Protein 1SVJ (pdb70)

InterPro domains:
  IPR001757 P-type ATPase [TIGR01494] (72-337)
  IPR001757 P-type ATPase [TIGR01494] (372-604)
  IPR006391 P-type ATPase, B chain, subfamily IA [MF_00285] (8-680)
  IPR006391 P-type ATPase, B chain, subfamily IA [PTHR43743] (2-681)
  IPR006391 P-type ATPase, B chain, subfamily IA [TIGR01497] (2-677)
  IPR006391 P-type ATPase, B chain, subfamily IA [cd02078] (10-679)
  IPR008250 P-type ATPase, A domain superfamily [SSF81653] (120-207)
  IPR018303 P-type ATPase, phosphorylation site [PS00154] (307-313)
  IPR023214 HAD superfamily [G3DSA:3.40.50.1000] (273-571)
  IPR023298 P-type ATPase, transmembrane domain superfamily [SSF81665] (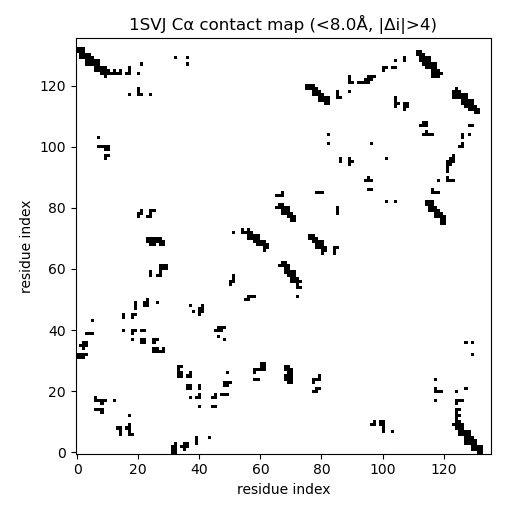29-661)
  IPR023299 P-type ATPase, cytoplasmic domain N [G3DSA:3.40.1110.10] (316-449)
  IPR023299 P-type ATPase, cytoplasmic domain N [SSF81660] (316-450)
  IPR036412 HAD-like superfamily [SSF56784] (293-559)
  IPR044492 P-type ATPase, haloacid dehalogenase domain [SFLDF00027] (286-567)
  IPR059000 P-type ATPase, A domain [PF00122] (118-208)

Sequence (136 aa):
NRQASEFIPAQGVDEKTLADAAQLASLADETPEGRSIVILAKQRFNLRERDVQSLHATFVPFTAQSRMSGINIDNRMIRKGSVDAIRRHVEANGGHFPTDVDQKVDQVARQGATPLVVVEGSRVLGVIALKDIVKG

Organism: Escherichia coli (strain K12) (NCBI:txid83333)

GO terms:
  GO:0005886 plasma membrane (C, EXP)
  GO:0008556 P-type potassium transmembrane transporter activity (F, EXP)
  GO:0005515 protein binding (F, IPI)
  GO:0005886 plasma membrane (C, IDA)
  GO:0008556 P-type potassium transmembrane transporter activity (F, IDA)
  GO:0031004 potassium ion-transporting ATPase complex (C, IDA)
  GO:0098655 monoatomic cation transmembrane transport (P, IDA)
  GO:0071805 potassium ion transmembrane transport (P, IDA)
  GO:0071805 potassium ion transmembrane transport (P, IMP)
  GO:0008556 P-type potassium transmembrane transporter activity (F, IMP)
  GO:0006813 potassium ion transport (P, IMP)
  GO:0006813 potassium ion transport (P, IDA)

Foldseek 3Di:
DWEFDAKQFWPPAHVLRLLAQQAQQLVQEPDPRSVRSVVRSPPPPNVDHDCCVVQVWAWFYADVVLQWTGTGGPVKGKIKGQCVSLQVQLVVLVHHTHVVQVVVQV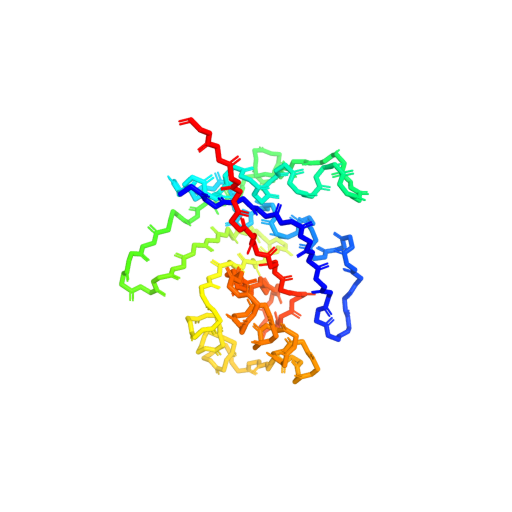VLVVVPWGWIFMPIRSYTGITGTMHDDDDD

Solvent-accessible surface area: 7608 Å² total; per-residue (Å²): 145,101,85,9,26,83,0,48,36,1,139,73,14,103,37,104,54,0,0,35,2,0,0,10,0,1,42,22,13,151,34,99,13,0,178,13,0,23,89,0,0,54,101,102,83,40,142,126,105,86,52,5,147,101,75,169,16,81,69,53,73,66,68,76,162,52,132,21,3,1,4,47,14,135,125,79,118,2,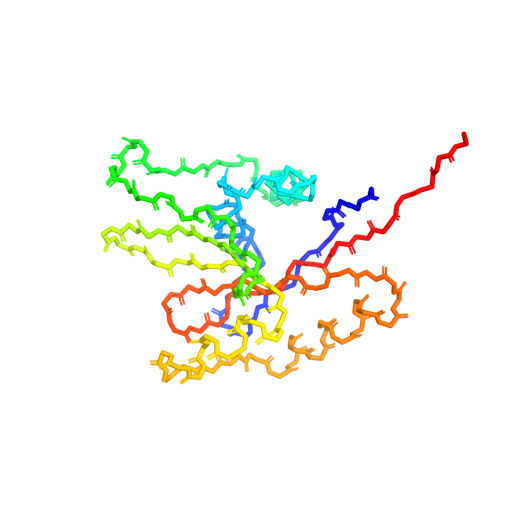92,5,0,42,18,69,8,0,88,147,20,0,97,88,71,57,7,139,53,20,86,73,2,30,94,71,7,90,98,14,54,194,126,50,7,31,16,11,7,0,0,51,43,47,118,2,0,0,4,0,5,0,68,93,84,139,151,146

Nearest PDB structures (foldseek):
  1u7q-assembly1_A  TM=9.981E-01  e=1.274E-29  Escherichia coli
  7zrd-assembly1_B  TM=8.944E-01  e=1.883E-20  Escherichia coli
  7zrl-assembly1_B  TM=8.593E-01  e=2.636E-19  Escherichia coli K-12
  6hrb-assembly1_B  TM=8.680E-01  e=1.202E-18  Escherichia coli K-12
  7nnl-assembly1_B  TM=8.616E-01  e=3.257E-17  Escherichia coli

CATH classification: 3.40.1110.10

Radius of gyration: 13.44 Å; Cα contacts (8 Å, |Δi|>4): 334; chains: 1; bounding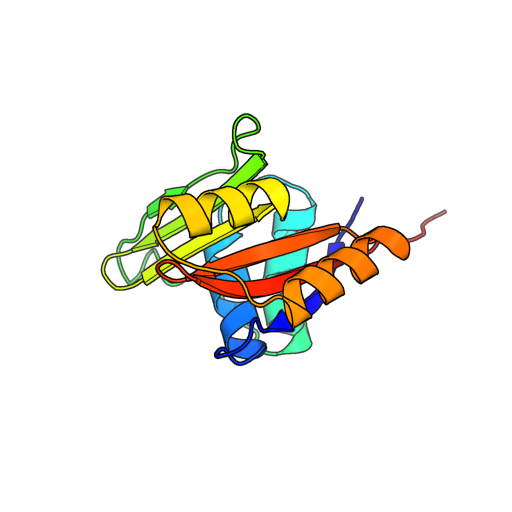 box: 40×32×30 Å

Structure (mmCIF, N/CA/C/O backbone):
data_1SVJ
#
_entry.id   1SVJ
#
_cell.length_a   1.000
_cell.length_b   1.000
_cell.length_c   1.000
_cell.angle_alpha   90.00
_cell.angle_beta   90.00
_cell.angle_gamma   90.00
#
_symmetry.space_group_name_H-M   'P 1'
#
loop_
_atom_site.group_PDB
_atom_site.id
_atom_site.type_symbol
_atom_site.label_atom_id
_atom_site.label_alt_id
_atom_site.label_comp_id
_atom_site.label_asym_id
_atom_site.label_entity_id
_atom_site.label_seq_id
_atom_site.pdbx_PDB_ins_code
_atom_site.Cartn_x
_atom_site.Cartn_y
_atom_site.Cartn_z
_atom_site.occupancy
_atom_site.B_iso_or_equiv
_atom_site.auth_seq_id
_atom_site.auth_comp_id
_atom_site.auth_asym_id
_atom_site.auth_atom_id
_atom_site.pdbx_PDB_model_num
ATOM 1 N N . ASN A 1 21 ? 118.067 11.703 -1.465 1.00 0.00 316 ASN A N 1
ATOM 2 C CA . ASN A 1 21 ? 117.425 11.853 -2.804 1.00 0.00 316 ASN A CA 1
ATOM 3 C C . ASN A 1 21 ? 117.143 10.477 -3.412 1.00 0.00 316 ASN A C 1
ATOM 4 O O . ASN A 1 21 ? 117.813 10.043 -4.328 1.00 0.00 316 ASN A O 1
ATOM 15 N N . ARG A 1 22 ? 116.152 9.789 -2.914 1.00 0.00 317 ARG A N 1
ATOM 16 C CA . ARG A 1 22 ? 115.825 8.444 -3.467 1.00 0.00 317 ARG A CA 1
ATOM 17 C C . ARG A 1 22 ? 114.369 8.408 -3.940 1.00 0.00 317 ARG A C 1
ATOM 18 O O . ARG A 1 22 ? 113.495 8.993 -3.333 1.00 0.00 317 ARG A O 1
ATOM 39 N N . GLN A 1 23 ? 114.101 7.716 -5.014 1.00 0.00 318 GLN A N 1
ATOM 40 C CA . GLN A 1 23 ? 112.698 7.634 -5.516 1.00 0.00 318 GLN A CA 1
ATOM 41 C C . GLN A 1 23 ? 112.334 6.181 -5.828 1.00 0.00 318 GLN A C 1
ATOM 42 O O . GLN A 1 23 ? 113.168 5.400 -6.237 1.00 0.00 318 GLN A O 1
ATOM 56 N N . ALA A 1 24 ? 111.089 5.820 -5.683 1.00 0.00 319 ALA A N 1
ATOM 57 C CA . ALA A 1 24 ? 110.680 4.429 -6.023 1.00 0.00 319 ALA A CA 1
ATOM 58 C C . ALA A 1 24 ? 111.010 4.133 -7.488 1.00 0.00 319 ALA A C 1
ATOM 59 O O . ALA A 1 24 ? 110.777 4.943 -8.363 1.00 0.00 319 ALA A O 1
ATOM 66 N N . SER A 1 25 ? 111.555 2.979 -7.763 1.00 0.00 320 SER A N 1
ATOM 67 C CA . SER A 1 25 ? 111.902 2.635 -9.170 1.00 0.00 320 SER A CA 1
ATOM 68 C C . SER A 1 25 ? 111.090 1.430 -9.633 1.00 0.00 320 SER A C 1
ATOM 69 O O . SER A 1 25 ? 110.759 1.305 -10.794 1.00 0.00 320 SER A O 1
ATOM 77 N N . GLU A 1 26 ? 110.770 0.535 -8.742 1.00 0.00 321 GLU A N 1
ATOM 78 C CA . GLU A 1 26 ? 109.984 -0.659 -9.160 1.00 0.00 321 GLU A CA 1
ATOM 79 C C . GLU A 1 26 ? 109.533 -1.446 -7.931 1.00 0.00 321 GLU A C 1
ATOM 80 O O . GLU A 1 26 ? 110.216 -1.487 -6.931 1.00 0.00 321 GLU A O 1
ATOM 92 N N . PHE A 1 27 ? 108.388 -2.068 -7.983 1.00 0.00 322 PHE A N 1
ATOM 93 C CA . PHE A 1 27 ? 107.929 -2.832 -6.792 1.00 0.00 322 PHE A CA 1
ATOM 94 C C . PHE A 1 27 ? 107.392 -4.214 -7.179 1.00 0.00 322 PHE A C 1
ATOM 95 O O . PHE A 1 27 ? 106.789 -4.399 -8.218 1.00 0.00 322 PHE A O 1
ATOM 112 N N . ILE A 1 28 ? 107.664 -5.194 -6.355 1.00 0.00 323 ILE A N 1
ATOM 113 C CA . ILE A 1 28 ? 107.243 -6.594 -6.658 1.00 0.00 323 ILE A CA 1
ATOM 114 C C . ILE A 1 28 ? 106.228 -7.062 -5.610 1.00 0.00 323 ILE A C 1
ATOM 115 O O . ILE A 1 28 ? 106.324 -6.697 -4.460 1.00 0.00 323 ILE A O 1
ATOM 131 N N . PRO A 1 29 ? 105.250 -7.799 -6.055 1.00 0.00 324 PRO A N 1
ATOM 132 C CA . PRO A 1 29 ? 104.167 -8.239 -5.146 1.00 0.00 324 PRO A CA 1
ATOM 133 C C . PRO A 1 29 ? 104.656 -9.305 -4.171 1.00 0.00 324 PRO A C 1
ATOM 134 O O . PRO A 1 29 ? 105.243 -10.295 -4.562 1.00 0.00 324 PRO A O 1
ATOM 145 N N . ALA A 1 30 ? 104.170 -9.241 -2.966 1.00 0.00 325 ALA A N 1
ATOM 146 C CA . ALA A 1 30 ? 104.330 -10.391 -2.046 1.00 0.00 325 ALA A CA 1
ATOM 147 C C . ALA A 1 30 ? 103.435 -11.530 -2.525 1.00 0.00 325 ALA A C 1
ATOM 148 O O . ALA A 1 30 ? 102.495 -11.318 -3.265 1.00 0.00 325 ALA A O 1
ATOM 155 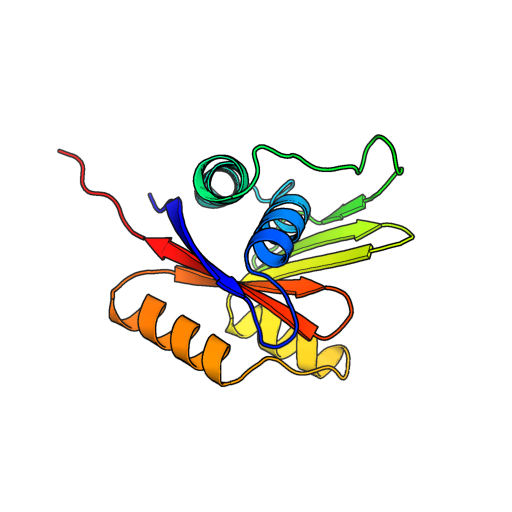N N . GLN A 1 31 ? 103.794 -12.745 -2.242 1.00 0.00 326 GLN A N 1
ATOM 156 C CA . GLN A 1 31 ? 103.037 -13.874 -2.840 1.00 0.00 326 GLN A CA 1
ATOM 157 C C . GLN A 1 31 ? 101.567 -13.791 -2.440 1.00 0.00 326 GLN A C 1
ATOM 158 O O . GLN A 1 31 ? 101.225 -13.672 -1.280 1.00 0.00 326 GLN A O 1
ATOM 172 N N . GLY A 1 32 ? 100.698 -13.855 -3.408 1.00 0.00 327 GLY A N 1
ATOM 173 C CA . GLY A 1 32 ? 99.239 -13.784 -3.118 1.00 0.00 327 GLY A CA 1
ATOM 174 C C . GLY A 1 32 ? 98.683 -12.401 -3.488 1.00 0.00 327 GLY A C 1
ATOM 175 O O . GLY A 1 32 ? 97.498 -12.159 -3.377 1.00 0.00 327 GLY A O 1
ATOM 179 N N . VAL A 1 33 ? 99.507 -11.503 -3.970 1.00 0.00 328 VAL A N 1
ATOM 180 C CA . VAL A 1 33 ? 98.977 -10.169 -4.387 1.00 0.00 328 VAL A CA 1
ATOM 181 C C . VAL A 1 33 ? 99.582 -9.741 -5.730 1.00 0.00 328 VAL A C 1
ATOM 182 O O . VAL A 1 33 ? 100.764 -9.887 -5.963 1.00 0.00 328 VAL A O 1
ATOM 195 N N . ASP A 1 34 ? 98.785 -9.164 -6.592 1.00 0.00 329 ASP A N 1
ATOM 196 C CA . ASP A 1 34 ? 99.319 -8.664 -7.895 1.00 0.00 329 ASP A CA 1
ATOM 197 C C . ASP A 1 34 ? 100.135 -7.386 -7.674 1.00 0.00 329 ASP A C 1
ATOM 198 O O . ASP A 1 34 ? 99.930 -6.668 -6.715 1.00 0.00 329 ASP A O 1
ATOM 207 N N . GLU A 1 35 ? 101.100 -7.125 -8.517 1.00 0.00 330 GLU A N 1
ATOM 208 C CA . GLU A 1 35 ? 101.966 -5.928 -8.302 1.00 0.00 330 GLU A CA 1
ATOM 209 C C . GLU A 1 35 ? 101.130 -4.650 -8.357 1.00 0.00 330 GLU A C 1
ATOM 210 O O . GLU A 1 35 ? 101.284 -3.771 -7.541 1.00 0.00 330 GLU A O 1
ATOM 222 N N . LYS A 1 36 ? 100.187 -4.569 -9.254 1.00 0.00 331 LYS A N 1
ATOM 223 C CA . LYS A 1 36 ? 99.299 -3.376 -9.267 1.00 0.00 331 LYS A CA 1
ATOM 224 C C . LYS A 1 36 ? 98.581 -3.257 -7.926 1.00 0.00 331 LYS A C 1
ATOM 225 O O . LYS A 1 36 ? 98.561 -2.212 -7.312 1.00 0.00 331 LYS A O 1
ATOM 244 N N . THR A 1 37 ? 98.098 -4.351 -7.411 1.00 0.00 332 THR A N 1
ATOM 245 C CA . THR A 1 37 ? 97.508 -4.324 -6.043 1.00 0.00 332 THR A CA 1
ATOM 246 C C . THR A 1 37 ? 98.538 -3.787 -5.044 1.00 0.00 332 THR A C 1
ATOM 247 O O . THR A 1 37 ? 98.249 -2.921 -4.242 1.00 0.00 332 THR A O 1
ATOM 258 N N . LEU A 1 38 ? 99.759 -4.235 -5.148 1.00 0.00 333 LEU A N 1
ATOM 259 C CA . LEU A 1 38 ? 100.836 -3.688 -4.271 1.00 0.00 333 LEU A CA 1
ATOM 260 C C . LEU A 1 38 ? 100.983 -2.177 -4.487 1.00 0.00 333 LEU A C 1
ATOM 261 O O . LEU A 1 38 ? 101.240 -1.433 -3.567 1.00 0.00 333 LEU A O 1
ATOM 277 N N . ALA A 1 39 ? 100.886 -1.727 -5.706 1.00 0.00 334 ALA A N 1
ATOM 278 C CA . ALA A 1 39 ? 101.096 -0.278 -5.987 1.00 0.00 334 ALA A CA 1
ATOM 279 C C . ALA A 1 39 ? 99.969 0.560 -5.379 1.00 0.00 334 ALA A C 1
ATOM 280 O O . ALA A 1 39 ? 100.198 1.613 -4.823 1.00 0.00 334 ALA A O 1
ATOM 287 N N . ASP A 1 40 ? 98.752 0.107 -5.477 1.00 0.00 335 ASP A N 1
ATOM 288 C CA . ASP A 1 40 ? 97.628 0.895 -4.903 1.00 0.00 335 ASP A CA 1
ATOM 289 C C . ASP A 1 40 ? 97.783 0.994 -3.389 1.00 0.00 335 ASP A C 1
ATOM 290 O O . ASP A 1 40 ? 97.789 2.068 -2.829 1.00 0.00 335 ASP A O 1
ATOM 299 N N . ALA A 1 41 ? 97.996 -0.107 -2.729 1.00 0.00 336 ALA A N 1
ATOM 300 C CA . ALA A 1 41 ? 98.242 -0.044 -1.262 1.00 0.00 336 ALA A CA 1
ATOM 301 C C . ALA A 1 41 ? 99.574 0.649 -0.994 1.00 0.00 336 ALA A C 1
ATOM 302 O O . ALA A 1 41 ? 99.709 1.412 -0.061 1.00 0.00 336 ALA A O 1
ATOM 309 N N . ALA A 1 42 ? 100.512 0.499 -1.886 1.00 0.00 337 ALA A N 1
ATOM 310 C CA . ALA A 1 42 ? 101.772 1.266 -1.768 1.00 0.00 337 ALA A CA 1
ATOM 311 C C . ALA A 1 42 ? 101.445 2.757 -1.703 1.00 0.00 337 ALA A C 1
ATOM 312 O O . ALA A 1 42 ? 102.102 3.522 -1.025 1.00 0.00 337 ALA A O 1
ATOM 319 N N . GLN A 1 43 ? 100.432 3.173 -2.411 1.00 0.00 338 GLN A N 1
ATOM 320 C CA . GLN A 1 43 ? 100.054 4.609 -2.404 1.00 0.00 338 GLN A CA 1
ATOM 321 C C . GLN A 1 43 ? 99.378 4.990 -1.083 1.00 0.00 338 GLN A C 1
ATOM 322 O O . GLN A 1 43 ? 99.725 5.978 -0.466 1.00 0.00 338 GLN A O 1
ATOM 336 N N . LEU A 1 44 ? 98.318 4.308 -0.723 1.00 0.00 339 LEU A N 1
ATOM 337 C CA . LEU A 1 44 ? 97.538 4.770 0.468 1.00 0.00 339 LEU A CA 1
ATOM 338 C C . LEU A 1 44 ? 98.423 4.728 1.713 1.00 0.00 339 LEU A C 1
ATOM 339 O O . LEU A 1 44 ? 98.408 5.627 2.530 1.00 0.00 339 LEU A O 1
ATOM 355 N N . ALA A 1 45 ? 99.277 3.755 1.801 1.00 0.00 340 ALA A N 1
ATOM 356 C CA . ALA A 1 45 ? 100.265 3.730 2.916 1.00 0.00 340 ALA A CA 1
ATOM 357 C C . ALA A 1 45 ? 101.266 4.884 2.754 1.00 0.00 340 ALA A C 1
ATOM 358 O O . ALA A 1 45 ? 101.979 5.232 3.675 1.00 0.00 340 ALA A O 1
ATOM 365 N N . SER A 1 46 ? 101.393 5.412 1.560 1.00 0.00 341 SER A N 1
ATOM 366 C CA . SER A 1 46 ? 102.428 6.463 1.306 1.00 0.00 341 SER A CA 1
ATOM 367 C C . SER A 1 46 ? 101.793 7.851 1.152 1.00 0.00 341 SER A C 1
ATOM 368 O O . SER A 1 46 ? 102.442 8.797 0.757 1.00 0.00 341 SER A O 1
ATOM 376 N N . LEU A 1 47 ? 100.533 7.984 1.424 1.00 0.00 342 LEU A N 1
ATOM 377 C CA . LEU A 1 47 ? 99.882 9.320 1.259 1.00 0.00 342 LEU A CA 1
ATOM 378 C C . LEU A 1 47 ? 100.465 10.299 2.262 1.00 0.00 342 LEU A C 1
ATOM 379 O O . LEU A 1 47 ? 100.629 11.473 1.997 1.00 0.00 342 LEU A O 1
ATOM 395 N N . ALA A 1 48 ? 100.596 9.841 3.466 1.00 0.00 343 ALA A N 1
ATOM 396 C CA . ALA A 1 48 ? 100.961 10.754 4.585 1.00 0.00 343 ALA A CA 1
ATOM 397 C C . ALA A 1 48 ? 102.463 10.696 4.867 1.00 0.00 343 ALA A C 1
ATOM 398 O O . ALA A 1 48 ? 102.962 11.399 5.723 1.00 0.00 343 ALA A O 1
ATOM 405 N N . ASP A 1 49 ? 103.208 9.939 4.106 1.00 0.00 344 ASP A N 1
ATOM 406 C CA . ASP A 1 49 ? 104.684 9.951 4.307 1.00 0.00 344 ASP A CA 1
ATOM 407 C C . ASP A 1 49 ? 105.242 11.330 3.983 1.00 0.00 344 ASP A C 1
ATOM 408 O O . ASP A 1 49 ? 104.985 11.901 2.942 1.00 0.00 344 ASP A O 1
ATOM 417 N N . GLU A 1 50 ? 106.028 11.851 4.868 1.00 0.00 345 GLU A N 1
ATOM 418 C CA . GLU A 1 50 ? 106.649 13.180 4.635 1.00 0.00 345 GLU A CA 1
ATOM 419 C C . GLU A 1 50 ? 108.053 13.004 4.058 1.00 0.00 345 GLU A C 1
ATOM 420 O O . GLU A 1 50 ? 108.787 13.954 3.869 1.00 0.00 345 GLU A O 1
ATOM 432 N N . THR A 1 51 ? 108.425 11.789 3.775 1.00 0.00 346 THR A N 1
ATOM 433 C CA . THR A 1 51 ? 109.776 11.525 3.206 1.00 0.00 346 THR A CA 1
ATOM 434 C C . THR A 1 51 ? 109.790 11.910 1.726 1.00 0.00 346 THR A C 1
ATOM 435 O O . THR A 1 51 ? 108.797 11.762 1.042 1.00 0.00 346 THR A O 1
ATOM 446 N N . PRO A 1 52 ? 110.938 12.310 1.257 1.00 0.00 347 PRO A N 1
ATOM 447 C CA . PRO A 1 52 ? 111.089 12.613 -0.184 1.00 0.00 347 PRO A CA 1
ATOM 448 C C . PRO A 1 52 ? 110.627 11.406 -1.002 1.00 0.00 347 PRO A C 1
ATOM 449 O O . PRO A 1 52 ? 109.949 11.539 -2.001 1.00 0.00 347 PRO A O 1
ATOM 460 N N . GLU A 1 53 ? 110.942 10.227 -0.542 1.00 0.00 348 GLU A N 1
ATOM 461 C CA . GLU A 1 53 ? 110.472 8.998 -1.240 1.00 0.00 348 GLU A CA 1
ATOM 462 C C . GLU A 1 53 ? 108.945 8.898 -1.181 1.00 0.00 348 GLU A C 1
ATOM 463 O O . GLU A 1 53 ? 108.326 8.270 -2.008 1.00 0.00 348 GLU A O 1
ATOM 475 N N . GLY A 1 54 ? 108.340 9.447 -0.163 1.00 0.00 349 GLY A N 1
ATOM 476 C CA . GLY A 1 54 ? 106.864 9.301 -0.006 1.00 0.00 349 GLY A CA 1
ATOM 477 C C . GLY A 1 54 ? 106.164 9.786 -1.276 1.00 0.00 349 GLY A C 1
ATOM 478 O O . GLY A 1 54 ? 105.228 9.175 -1.760 1.00 0.00 349 GLY A O 1
ATOM 482 N N . ARG A 1 55 ? 106.688 10.808 -1.887 1.00 0.00 350 ARG A N 1
ATOM 483 C CA . ARG A 1 55 ? 106.131 11.255 -3.198 1.00 0.00 350 ARG A CA 1
ATOM 484 C C . ARG A 1 55 ? 106.602 10.335 -4.327 1.00 0.00 350 ARG A C 1
ATOM 485 O O . ARG A 1 55 ? 105.860 10.034 -5.240 1.00 0.00 350 ARG A O 1
ATOM 506 N N . SER A 1 56 ? 107.824 9.890 -4.284 1.00 0.00 351 SER A N 1
ATOM 507 C CA . SER A 1 56 ? 108.322 9.005 -5.374 1.00 0.00 351 SER A CA 1
ATOM 508 C C . SER A 1 56 ? 107.491 7.720 -5.436 1.00 0.00 351 SER A C 1
ATOM 509 O O . SER A 1 56 ? 107.212 7.201 -6.496 1.00 0.00 351 SER A O 1
ATOM 517 N N . ILE A 1 57 ? 107.102 7.195 -4.308 1.00 0.00 352 ILE A N 1
ATOM 518 C CA . ILE A 1 57 ? 106.305 5.934 -4.301 1.00 0.00 352 ILE A CA 1
ATOM 519 C C . ILE A 1 57 ? 104.909 6.175 -4.883 1.00 0.00 352 ILE A C 1
ATOM 520 O O . ILE A 1 57 ? 104.435 5.433 -5.717 1.00 0.00 352 ILE A O 1
ATOM 536 N N . VAL A 1 58 ? 104.234 7.192 -4.432 1.00 0.00 353 VAL A N 1
ATOM 537 C CA . VAL A 1 58 ? 102.857 7.454 -4.943 1.00 0.00 353 VAL A CA 1
ATOM 538 C C . VAL A 1 58 ? 102.896 7.735 -6.453 1.00 0.00 353 VAL A C 1
ATOM 539 O O . VAL A 1 58 ? 102.072 7.252 -7.208 1.00 0.00 353 VAL A O 1
ATOM 552 N N . ILE A 1 59 ? 103.940 8.358 -6.919 1.00 0.00 354 ILE A N 1
ATOM 553 C CA . ILE A 1 59 ? 104.126 8.491 -8.393 1.00 0.00 354 ILE A CA 1
ATOM 554 C C . ILE A 1 59 ? 104.533 7.145 -9.011 1.00 0.00 354 ILE A C 1
ATOM 555 O O . ILE A 1 59 ? 104.164 6.834 -10.123 1.00 0.00 354 ILE A O 1
ATOM 571 N N . LEU A 1 60 ? 105.264 6.336 -8.295 1.00 0.00 355 LEU A N 1
ATOM 572 C CA . LEU A 1 60 ? 105.661 5.003 -8.844 1.00 0.00 355 LEU A CA 1
ATOM 573 C C . LEU A 1 60 ? 104.420 4.174 -9.181 1.00 0.00 355 LEU A C 1
ATOM 574 O O . LEU A 1 60 ? 104.348 3.539 -10.214 1.00 0.00 355 LEU A O 1
ATOM 590 N N . ALA A 1 61 ? 103.426 4.219 -8.341 1.00 0.00 356 ALA A N 1
ATOM 591 C CA . ALA A 1 61 ? 102.166 3.476 -8.632 1.00 0.00 356 ALA A CA 1
ATOM 592 C C . ALA A 1 61 ? 101.514 4.010 -9.902 1.00 0.00 356 ALA A C 1
ATOM 593 O O . ALA A 1 61 ? 100.969 3.260 -10.688 1.00 0.00 356 ALA A O 1
ATOM 600 N N . LYS A 1 62 ? 101.451 5.299 -10.054 1.00 0.00 357 LYS A N 1
ATOM 601 C CA . LYS A 1 62 ? 100.698 5.851 -11.210 1.00 0.00 357 LYS A CA 1
ATOM 602 C C . LYS A 1 62 ? 101.425 5.563 -12.522 1.00 0.00 357 LYS A C 1
ATOM 603 O O . LYS A 1 62 ? 100.814 5.258 -13.526 1.00 0.00 357 LYS A O 1
ATOM 622 N N . GLN A 1 63 ? 102.701 5.800 -12.556 1.00 0.00 358 GLN A N 1
ATOM 623 C CA . GLN A 1 63 ? 103.435 5.698 -13.845 1.00 0.00 358 GLN A CA 1
ATOM 624 C C . GLN A 1 63 ? 103.567 4.241 -14.277 1.00 0.00 358 GLN A C 1
ATOM 625 O O . GLN A 1 63 ? 103.533 3.928 -15.451 1.00 0.00 358 GLN A O 1
ATOM 639 N N . ARG A 1 64 ? 103.885 3.376 -13.360 1.00 0.00 359 ARG A N 1
ATOM 640 C CA . ARG A 1 64 ? 104.213 1.978 -13.753 1.00 0.00 359 ARG A CA 1
ATOM 641 C C . ARG A 1 64 ? 102.953 1.150 -14.018 1.00 0.00 359 ARG A C 1
ATOM 642 O O . ARG A 1 64 ? 102.971 0.251 -14.836 1.00 0.00 359 ARG A O 1
ATOM 663 N N . PHE A 1 65 ? 101.939 1.282 -13.205 1.00 0.00 360 PHE A N 1
ATOM 664 C CA . PHE A 1 65 ? 100.818 0.302 -13.310 1.00 0.00 360 PHE A CA 1
ATOM 665 C C . PHE A 1 65 ? 99.452 0.985 -13.275 1.00 0.00 360 PHE A C 1
ATOM 666 O O . PHE A 1 65 ? 98.483 0.458 -13.783 1.00 0.00 360 PHE A O 1
ATOM 683 N N . ASN A 1 66 ? 99.314 2.036 -12.519 1.00 0.00 361 ASN A N 1
ATOM 684 C CA . ASN A 1 66 ? 97.946 2.577 -12.287 1.00 0.00 361 ASN A CA 1
ATOM 685 C C . ASN A 1 66 ? 97.986 4.027 -11.804 1.00 0.00 361 ASN A C 1
ATOM 686 O O . ASN A 1 66 ? 97.997 4.287 -10.617 1.00 0.00 361 ASN A O 1
ATOM 697 N N . LEU A 1 67 ? 97.814 4.970 -12.694 1.00 0.00 362 LEU A N 1
ATOM 698 C CA . LEU A 1 67 ? 97.628 6.375 -12.244 1.00 0.00 362 LEU A CA 1
ATOM 699 C C . LEU A 1 67 ? 96.420 6.442 -11.313 1.00 0.00 362 LEU A C 1
ATOM 700 O O . LEU A 1 67 ? 95.295 6.596 -11.745 1.00 0.00 362 LEU A O 1
ATOM 716 N N . ARG A 1 68 ? 96.640 6.262 -10.041 1.00 0.00 363 ARG A N 1
ATOM 717 C CA . ARG A 1 68 ? 95.504 6.243 -9.084 1.00 0.00 363 ARG A CA 1
ATOM 718 C C . ARG A 1 68 ? 95.935 6.902 -7.780 1.00 0.00 363 ARG A C 1
ATOM 719 O O . ARG A 1 68 ? 97.104 7.117 -7.546 1.00 0.00 363 ARG A O 1
ATOM 740 N N . GLU A 1 69 ? 95.008 7.281 -6.955 1.00 0.00 364 GLU A N 1
ATOM 741 C CA . GLU A 1 69 ? 95.388 7.985 -5.704 1.00 0.00 364 GLU A CA 1
ATOM 742 C C . GLU A 1 69 ? 94.771 7.294 -4.495 1.00 0.00 364 GLU A C 1
ATOM 743 O O . GLU A 1 69 ? 94.537 6.101 -4.491 1.00 0.00 364 GLU A O 1
ATOM 755 N N . ARG A 1 70 ? 94.520 8.040 -3.469 1.00 0.00 365 ARG A N 1
ATOM 756 C CA . ARG A 1 70 ? 93.929 7.450 -2.234 1.00 0.00 365 ARG A CA 1
ATOM 757 C C . ARG A 1 70 ? 92.407 7.586 -2.248 1.00 0.00 365 ARG A C 1
ATOM 758 O O . ARG A 1 70 ? 91.854 8.428 -2.927 1.00 0.00 365 ARG A O 1
ATOM 779 N N . ASP A 1 71 ? 91.738 6.833 -1.421 1.00 0.00 366 ASP A N 1
ATOM 780 C CA . ASP A 1 71 ? 90.260 7.002 -1.298 1.00 0.00 366 ASP A CA 1
ATOM 781 C C . ASP A 1 71 ? 89.878 7.292 0.152 1.00 0.00 366 ASP A C 1
ATOM 782 O O . ASP A 1 71 ? 88.893 6.798 0.661 1.00 0.00 366 ASP A O 1
ATOM 791 N N . VAL A 1 72 ? 90.672 8.068 0.827 1.00 0.00 367 VAL A N 1
ATOM 792 C CA . VAL A 1 72 ? 90.385 8.372 2.258 1.00 0.00 367 VAL A CA 1
ATOM 793 C C . VAL A 1 72 ? 89.212 9.351 2.366 1.00 0.00 367 VAL A C 1
ATOM 794 O O . VAL A 1 72 ? 88.344 9.208 3.205 1.00 0.00 367 VAL A O 1
ATOM 807 N N . GLN A 1 73 ? 89.231 10.393 1.579 1.00 0.00 368 GLN A N 1
ATOM 808 C CA . GLN A 1 73 ? 88.176 11.443 1.691 1.00 0.00 368 GLN A CA 1
ATOM 809 C C . GLN A 1 73 ? 86.816 10.908 1.237 1.00 0.00 368 GLN A C 1
ATOM 810 O O . GLN A 1 73 ? 85.785 11.316 1.733 1.00 0.00 368 GLN A O 1
ATOM 824 N N . SER A 1 74 ? 86.806 9.945 0.361 1.00 0.00 369 SER A N 1
ATOM 825 C CA . SER A 1 74 ? 85.512 9.330 -0.044 1.00 0.00 369 SER A CA 1
ATOM 826 C C . SER A 1 74 ? 85.102 8.275 0.978 1.00 0.00 369 SER A C 1
ATOM 827 O O . SER A 1 74 ? 83.935 7.999 1.174 1.00 0.00 369 SER A O 1
ATOM 835 N N . LEU A 1 75 ? 86.060 7.649 1.591 1.00 0.00 370 LEU A N 1
ATOM 836 C CA . LEU A 1 75 ? 85.743 6.566 2.561 1.00 0.00 370 LEU A CA 1
ATOM 837 C C . LEU A 1 75 ? 85.880 7.072 3.999 1.00 0.00 370 LEU A C 1
ATOM 838 O O . LEU A 1 75 ? 85.675 6.339 4.946 1.00 0.00 370 LEU A O 1
ATOM 854 N N . HIS A 1 76 ? 86.308 8.291 4.169 1.00 0.00 371 HIS A N 1
ATOM 855 C CA . HIS A 1 76 ? 86.555 8.806 5.547 1.00 0.00 371 HIS A CA 1
ATOM 856 C C . HIS A 1 76 ? 87.603 7.938 6.248 1.00 0.00 371 HIS A C 1
ATOM 857 O O . HIS A 1 76 ? 87.377 7.418 7.322 1.00 0.00 371 HIS A O 1
ATOM 871 N N . ALA A 1 77 ? 88.737 7.755 5.630 1.00 0.00 372 ALA A N 1
ATOM 872 C CA . ALA A 1 77 ? 89.793 6.893 6.237 1.00 0.00 372 ALA A CA 1
ATOM 873 C C . ALA A 1 77 ? 90.781 7.743 7.039 1.00 0.00 372 ALA A C 1
ATOM 874 O O . ALA A 1 77 ? 90.700 8.955 7.059 1.00 0.00 372 ALA A O 1
ATOM 881 N N . THR A 1 78 ? 91.700 7.112 7.719 1.00 0.00 373 THR A N 1
ATOM 882 C CA . THR A 1 78 ? 92.678 7.879 8.542 1.00 0.00 373 THR A CA 1
ATOM 883 C C . THR A 1 78 ? 94.101 7.664 8.023 1.00 0.00 373 THR A C 1
ATOM 884 O O . THR A 1 78 ? 94.533 6.550 7.822 1.00 0.00 373 THR A O 1
ATOM 895 N N . PHE A 1 79 ? 94.860 8.714 7.904 1.00 0.00 374 PHE A N 1
ATOM 896 C CA . PHE A 1 79 ? 96.290 8.559 7.512 1.00 0.00 374 PHE A CA 1
ATOM 897 C C . PHE A 1 79 ? 97.149 8.377 8.764 1.00 0.00 374 PHE A C 1
ATOM 898 O O . PHE A 1 79 ? 96.893 8.969 9.794 1.00 0.00 374 PHE A O 1
ATOM 915 N N . VAL A 1 80 ? 98.221 7.651 8.654 1.00 0.00 375 VAL A N 1
ATOM 916 C CA . VAL A 1 80 ? 99.160 7.534 9.804 1.00 0.00 375 VAL A CA 1
ATOM 917 C C . VAL A 1 80 ? 100.550 8.012 9.382 1.00 0.00 375 VAL A C 1
ATOM 918 O O . VAL A 1 80 ? 101.254 7.315 8.680 1.00 0.00 375 VAL A O 1
ATOM 931 N N . PRO A 1 81 ? 100.865 9.221 9.761 1.00 0.00 376 PRO A N 1
ATOM 932 C CA . PRO A 1 81 ? 102.145 9.841 9.345 1.00 0.00 376 PRO A CA 1
ATOM 933 C C . PRO A 1 81 ? 103.323 8.945 9.729 1.00 0.00 376 PRO A C 1
ATOM 934 O O . PRO A 1 81 ? 103.235 8.140 10.634 1.00 0.00 376 PRO A O 1
ATOM 945 N N . PHE A 1 82 ? 104.414 9.052 9.020 1.00 0.00 377 PHE A N 1
ATOM 946 C CA . PHE A 1 82 ? 105.582 8.177 9.316 1.00 0.00 377 PHE A CA 1
ATOM 947 C C . PHE A 1 82 ? 106.223 8.574 10.647 1.00 0.00 377 PHE A C 1
ATOM 948 O O . PHE A 1 82 ? 106.529 9.726 10.882 1.00 0.00 377 PHE A O 1
ATOM 965 N N . THR A 1 83 ? 106.528 7.610 11.470 1.00 0.00 378 THR A N 1
ATOM 966 C CA . THR A 1 83 ? 107.266 7.911 12.727 1.00 0.00 378 THR A CA 1
ATOM 967 C C . THR A 1 83 ? 108.643 7.249 12.688 1.00 0.00 378 THR A C 1
ATOM 968 O O . THR A 1 83 ? 108.804 6.163 12.162 1.00 0.00 378 THR A O 1
ATOM 979 N N . ALA A 1 84 ? 109.634 7.903 13.228 1.00 0.00 379 ALA A N 1
ATOM 980 C CA . ALA A 1 84 ? 111.008 7.327 13.217 1.00 0.00 379 ALA A CA 1
ATOM 981 C C . ALA A 1 84 ? 111.115 6.188 14.233 1.00 0.00 379 ALA A C 1
ATOM 982 O O . ALA A 1 84 ? 111.968 5.329 14.126 1.00 0.00 379 ALA A O 1
ATOM 989 N N . GLN A 1 85 ? 110.273 6.184 15.231 1.00 0.00 380 GLN A N 1
ATOM 990 C CA . GLN A 1 85 ? 110.356 5.109 16.259 1.00 0.00 380 GLN A CA 1
ATOM 991 C C . GLN A 1 85 ? 110.110 3.750 15.605 1.00 0.00 380 GLN A C 1
ATOM 992 O O . GLN A 1 85 ? 110.843 2.805 15.818 1.00 0.00 380 GLN A O 1
ATOM 1006 N N . SER A 1 86 ? 109.123 3.666 14.758 1.00 0.00 381 SER A N 1
ATOM 1007 C CA . SER A 1 86 ? 108.878 2.390 14.029 1.00 0.00 381 SER A CA 1
ATOM 1008 C C . SER A 1 86 ? 109.559 2.424 12.663 1.00 0.00 381 SER A C 1
ATOM 1009 O O . SER A 1 86 ? 109.638 1.431 11.967 1.00 0.00 381 SER A O 1
ATOM 1017 N N . ARG A 1 87 ? 109.976 3.580 12.247 1.00 0.00 382 ARG A N 1
ATOM 1018 C CA . ARG A 1 87 ? 110.567 3.723 10.886 1.00 0.00 382 ARG A CA 1
ATOM 1019 C C . ARG A 1 87 ? 109.561 3.256 9.836 1.00 0.00 382 ARG A C 1
ATOM 1020 O O . ARG A 1 87 ? 109.878 2.487 8.951 1.00 0.00 382 ARG A O 1
ATOM 1041 N N . MET A 1 88 ? 108.346 3.719 9.934 1.00 0.00 383 MET A N 1
ATOM 1042 C CA . MET A 1 88 ? 107.308 3.303 8.941 1.00 0.00 383 MET A CA 1
ATOM 1043 C C . MET A 1 88 ? 106.079 4.214 9.007 1.00 0.00 383 MET A C 1
ATOM 1044 O O . MET A 1 88 ? 105.943 5.044 9.883 1.00 0.00 383 MET A O 1
ATOM 1058 N N . SER A 1 89 ? 105.197 4.059 8.061 1.00 0.00 384 SER A N 1
ATOM 1059 C CA . SER A 1 89 ? 103.962 4.896 8.002 1.00 0.00 384 SER A CA 1
ATOM 1060 C C . SER A 1 89 ? 102.882 4.126 7.240 1.00 0.00 384 SER A C 1
ATOM 1061 O O . SER A 1 89 ? 103.174 3.162 6.573 1.00 0.00 384 SER A O 1
ATOM 1069 N N . GLY A 1 90 ? 101.646 4.530 7.315 1.00 0.00 385 GLY A N 1
ATOM 1070 C CA . GLY A 1 90 ? 100.596 3.781 6.561 1.00 0.00 385 GLY A CA 1
ATOM 1071 C C . GLY A 1 90 ? 99.225 4.424 6.760 1.00 0.00 385 GLY A C 1
ATOM 1072 O O . GLY A 1 90 ? 99.109 5.559 7.167 1.00 0.00 385 GLY A O 1
ATOM 1076 N N . ILE A 1 91 ? 98.193 3.726 6.380 1.00 0.00 386 ILE A N 1
ATOM 1077 C CA . ILE A 1 91 ? 96.821 4.303 6.436 1.00 0.00 386 ILE A CA 1
ATOM 1078 C C . ILE A 1 91 ? 95.819 3.242 6.911 1.00 0.00 386 ILE A C 1
ATOM 1079 O O . ILE A 1 91 ? 95.967 2.069 6.630 1.00 0.00 386 ILE A O 1
ATOM 1095 N N . ASN A 1 92 ? 94.774 3.646 7.580 1.00 0.00 387 ASN A N 1
ATOM 1096 C CA . ASN A 1 92 ? 93.742 2.660 8.013 1.00 0.00 387 ASN A CA 1
ATOM 1097 C C . ASN A 1 92 ? 92.360 3.126 7.555 1.00 0.00 387 ASN A C 1
ATOM 1098 O O . ASN A 1 92 ? 91.974 4.250 7.788 1.00 0.00 387 ASN A O 1
ATOM 1109 N N . ILE A 1 93 ? 91.563 2.240 7.041 1.00 0.00 388 ILE A N 1
ATOM 1110 C CA . ILE A 1 93 ? 90.157 2.600 6.733 1.00 0.00 388 ILE A CA 1
ATOM 1111 C C . ILE A 1 93 ? 89.252 1.424 7.075 1.00 0.00 388 ILE A C 1
ATOM 1112 O O . ILE A 1 93 ? 89.645 0.285 6.951 1.00 0.00 388 ILE A O 1
ATOM 1128 N N . ASP A 1 94 ? 88.012 1.716 7.345 1.00 0.00 389 ASP A N 1
ATOM 1129 C CA . ASP A 1 94 ? 86.964 0.665 7.518 1.00 0.00 389 ASP A CA 1
ATOM 1130 C C . ASP A 1 94 ? 87.332 -0.649 6.827 1.00 0.00 389 ASP A C 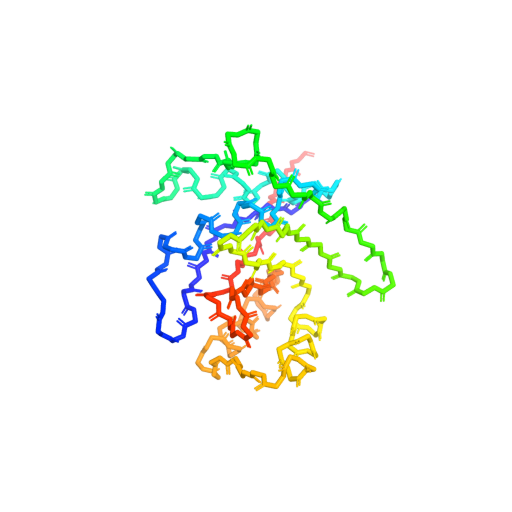1
ATOM 1131 O O . ASP A 1 94 ? 87.271 -1.711 7.413 1.00 0.00 389 ASP A O 1
ATOM 1140 N N . ASN A 1 95 ? 87.454 -0.594 5.534 1.00 0.00 390 ASN A N 1
ATOM 1141 C CA . ASN A 1 95 ? 87.525 -1.853 4.737 1.00 0.00 390 ASN A CA 1
ATOM 1142 C C . ASN A 1 95 ? 88.972 -2.249 4.424 1.00 0.00 390 ASN A C 1
ATOM 1143 O O . ASN A 1 95 ? 89.220 -3.289 3.846 1.00 0.00 390 ASN A O 1
ATOM 1154 N N . ARG A 1 96 ? 89.931 -1.433 4.768 1.00 0.00 391 ARG A N 1
ATOM 1155 C CA . ARG A 1 96 ? 91.348 -1.788 4.445 1.00 0.00 391 ARG A CA 1
ATOM 1156 C C . ARG A 1 96 ? 92.284 -1.309 5.557 1.00 0.00 391 ARG A C 1
ATOM 1157 O O . ARG A 1 96 ? 92.182 -0.197 6.021 1.00 0.00 391 ARG A O 1
ATOM 1178 N N . MET A 1 97 ? 93.311 -2.057 5.834 1.00 0.00 392 MET A N 1
ATOM 1179 C CA . MET A 1 97 ? 94.385 -1.544 6.734 1.00 0.00 392 MET A CA 1
ATOM 1180 C C . MET A 1 97 ? 95.745 -1.856 6.111 1.00 0.00 392 MET A C 1
ATOM 1181 O O . MET A 1 97 ? 96.126 -3.000 5.989 1.00 0.00 392 MET A O 1
ATOM 1195 N N . ILE A 1 98 ? 96.439 -0.863 5.636 1.00 0.00 393 ILE A N 1
ATOM 1196 C CA . ILE A 1 98 ? 97.723 -1.130 4.932 1.00 0.00 393 ILE A CA 1
ATOM 1197 C C . ILE A 1 98 ? 98.832 -0.263 5.517 1.00 0.00 393 ILE A C 1
ATOM 1198 O O . ILE A 1 98 ? 98.619 0.882 5.853 1.00 0.00 393 ILE A O 1
ATOM 1214 N N . ARG A 1 99 ? 100.032 -0.763 5.561 1.00 0.00 394 ARG A N 1
ATOM 1215 C CA . ARG A 1 99 ? 101.160 0.086 6.034 1.00 0.00 394 ARG A CA 1
ATOM 1216 C C . ARG A 1 99 ? 102.369 -0.055 5.112 1.00 0.00 394 ARG A C 1
ATOM 1217 O O . ARG A 1 99 ? 102.537 -1.050 4.443 1.00 0.00 394 ARG A O 1
ATOM 1238 N N . LYS A 1 100 ? 103.261 0.893 5.164 1.00 0.00 395 LYS A N 1
ATOM 1239 C CA . LYS A 1 100 ? 104.530 0.787 4.394 1.00 0.00 395 LYS A CA 1
ATOM 1240 C C . LYS A 1 100 ? 105.695 1.190 5.298 1.00 0.00 395 LYS A C 1
ATOM 1241 O O . LYS A 1 100 ? 105.643 2.193 5.972 1.00 0.00 395 LYS A O 1
ATOM 1260 N N . GLY A 1 101 ? 106.685 0.363 5.413 1.00 0.00 396 GLY A N 1
ATOM 1261 C CA . GLY A 1 101 ? 107.770 0.657 6.389 1.00 0.00 396 GLY A CA 1
ATOM 1262 C C . GLY A 1 101 ? 109.068 0.023 5.916 1.00 0.00 396 GLY A C 1
ATOM 1263 O O . GLY A 1 101 ? 109.066 -0.845 5.067 1.00 0.00 396 GLY A O 1
ATOM 1267 N N . SER A 1 102 ? 110.145 0.288 6.597 1.00 0.00 397 SER A N 1
ATOM 1268 C CA . SER A 1 102 ? 111.375 -0.492 6.317 1.00 0.00 397 SER A CA 1
ATOM 1269 C C . SER A 1 102 ? 111.054 -1.974 6.484 1.00 0.00 397 SER A C 1
ATOM 1270 O O . SER A 1 102 ? 110.179 -2.345 7.241 1.00 0.00 397 SER A O 1
ATOM 1278 N N . VAL A 1 103 ? 111.715 -2.823 5.757 1.00 0.00 398 VAL A N 1
ATOM 1279 C CA . VAL A 1 103 ? 111.398 -4.269 5.851 1.00 0.00 398 VAL A CA 1
ATOM 1280 C C . VAL A 1 103 ? 111.511 -4.731 7.297 1.00 0.00 398 VAL A C 1
ATOM 1281 O O . VAL A 1 103 ? 110.717 -5.512 7.771 1.00 0.00 398 VAL A O 1
ATOM 1294 N N . ASP A 1 104 ? 112.462 -4.220 8.013 1.00 0.00 399 ASP A N 1
ATOM 1295 C CA . ASP A 1 104 ? 112.582 -4.599 9.444 1.00 0.00 399 ASP A CA 1
ATOM 1296 C C . ASP A 1 104 ? 111.342 -4.140 10.222 1.00 0.00 399 ASP A C 1
ATOM 1297 O O . ASP A 1 104 ? 110.787 -4.877 11.010 1.00 0.00 399 ASP A O 1
ATOM 1306 N N . ALA A 1 105 ? 110.880 -2.942 9.984 1.00 0.00 400 ALA A N 1
ATOM 1307 C CA . ALA A 1 105 ? 109.658 -2.461 10.698 1.00 0.00 400 ALA A CA 1
ATOM 1308 C C . ALA A 1 105 ? 108.426 -3.233 10.236 1.00 0.00 400 ALA A C 1
ATOM 1309 O O . ALA A 1 105 ? 107.640 -3.701 11.033 1.00 0.00 400 ALA A O 1
ATOM 1316 N N . ILE A 1 106 ? 108.218 -3.328 8.958 1.00 0.00 401 ILE A N 1
ATOM 1317 C CA . ILE A 1 106 ? 106.997 -4.017 8.463 1.00 0.00 401 ILE A CA 1
ATOM 1318 C C . ILE A 1 106 ? 107.025 -5.499 8.826 1.00 0.00 401 ILE A C 1
ATOM 1319 O O . ILE A 1 106 ? 106.042 -6.062 9.254 1.00 0.00 401 ILE A O 1
ATOM 1335 N N . ARG A 1 107 ? 108.143 -6.135 8.656 1.00 0.00 402 ARG A N 1
ATOM 1336 C CA . ARG A 1 107 ? 108.242 -7.581 8.986 1.00 0.00 402 ARG A CA 1
ATOM 1337 C C . ARG A 1 107 ? 107.920 -7.811 10.458 1.00 0.00 402 ARG A C 1
ATOM 1338 O O . ARG A 1 107 ? 107.111 -8.650 10.800 1.00 0.00 402 ARG A O 1
ATOM 1359 N N . ARG A 1 108 ? 108.433 -6.986 11.319 1.00 0.00 403 ARG A N 1
ATOM 1360 C CA . ARG A 1 108 ? 108.022 -7.073 12.744 1.00 0.00 403 ARG A CA 1
ATOM 1361 C C . ARG A 1 108 ? 106.521 -6.811 12.860 1.00 0.00 403 ARG A C 1
ATOM 1362 O O . ARG A 1 108 ? 105.833 -7.411 13.658 1.00 0.00 403 ARG A O 1
ATOM 1383 N N . HIS A 1 109 ? 106.009 -5.917 12.062 1.00 0.00 404 HIS A N 1
ATOM 1384 C CA . HIS A 1 109 ? 104.553 -5.609 12.120 1.00 0.00 404 HIS A CA 1
ATOM 1385 C C . HIS A 1 109 ? 103.711 -6.796 11.633 1.00 0.00 404 HIS A C 1
ATOM 1386 O O . HIS A 1 109 ? 102.676 -7.091 12.191 1.00 0.00 404 HIS A O 1
ATOM 1400 N N . VAL A 1 110 ? 104.143 -7.499 10.625 1.00 0.00 405 VAL A N 1
ATOM 1401 C CA . VAL A 1 110 ? 103.345 -8.669 10.160 1.00 0.00 405 VAL A CA 1
ATOM 1402 C C . VAL A 1 110 ? 103.327 -9.755 11.233 1.00 0.00 405 VAL A C 1
ATOM 1403 O O . VAL A 1 110 ? 102.289 -10.278 11.586 1.00 0.00 405 VAL A O 1
ATOM 1416 N N . GLU A 1 111 ? 104.456 -10.075 11.787 1.00 0.00 406 GLU A N 1
ATOM 1417 C CA . GLU A 1 111 ? 104.471 -11.102 12.861 1.00 0.00 406 GLU A CA 1
ATOM 1418 C C . GLU A 1 111 ? 103.683 -10.613 14.078 1.00 0.00 406 GLU A C 1
ATOM 1419 O O . GLU A 1 111 ? 103.014 -11.382 14.739 1.00 0.00 406 GLU A O 1
ATOM 1431 N N . ALA A 1 112 ? 103.717 -9.338 14.361 1.00 0.00 407 ALA A N 1
ATOM 1432 C CA . ALA A 1 112 ? 102.922 -8.825 15.512 1.00 0.00 407 ALA A CA 1
ATOM 1433 C C . ALA A 1 112 ? 101.432 -8.946 15.208 1.00 0.00 407 ALA A C 1
ATOM 1434 O O . ALA A 1 112 ? 100.645 -9.347 16.042 1.00 0.00 407 ALA A O 1
ATOM 1441 N N . ASN A 1 113 ? 101.067 -8.731 13.980 1.00 0.00 408 ASN A N 1
ATOM 1442 C CA . ASN A 1 113 ? 99.663 -8.973 13.564 1.00 0.00 408 ASN A CA 1
ATOM 1443 C C . ASN A 1 113 ? 99.330 -10.448 13.754 1.00 0.00 408 ASN A C 1
ATOM 1444 O O . ASN A 1 113 ? 98.181 -10.842 13.770 1.00 0.00 408 ASN A O 1
ATOM 1455 N N . GLY A 1 114 ? 100.330 -11.277 13.677 1.00 0.00 409 GLY A N 1
ATOM 1456 C CA . GLY A 1 114 ? 100.080 -12.737 13.609 1.00 0.00 409 GLY A CA 1
ATOM 1457 C C . GLY A 1 114 ? 100.085 -13.150 12.141 1.00 0.00 409 GLY A C 1
ATOM 1458 O O . GLY A 1 114 ? 99.533 -14.165 11.764 1.00 0.00 409 GLY A O 1
ATOM 1462 N N . GLY A 1 115 ? 100.666 -12.335 11.302 1.00 0.00 410 GLY A N 1
ATOM 1463 C CA . GLY A 1 115 ? 100.660 -12.646 9.837 1.00 0.00 410 GLY A CA 1
ATOM 1464 C C . GLY A 1 115 ? 102.082 -12.962 9.366 1.00 0.00 410 GLY A C 1
ATOM 1465 O O . GLY A 1 115 ? 102.972 -13.186 10.162 1.00 0.00 410 GLY A O 1
ATOM 1469 N N . HIS A 1 116 ? 102.279 -13.083 8.079 1.00 0.00 411 HIS A N 1
ATOM 1470 C CA . HIS A 1 116 ? 103.618 -13.504 7.569 1.00 0.00 411 HIS A CA 1
ATOM 1471 C C . HIS A 1 116 ? 103.946 -12.815 6.236 1.00 0.00 411 HIS A C 1
ATOM 1472 O O . HIS A 1 116 ? 103.071 -12.471 5.467 1.00 0.00 411 HIS A O 1
ATOM 1486 N N . PHE A 1 117 ? 105.212 -12.660 5.944 1.00 0.00 412 PHE A N 1
ATOM 1487 C CA . PHE A 1 117 ? 105.628 -12.047 4.640 1.00 0.00 412 PHE A CA 1
ATOM 1488 C C . PHE A 1 117 ? 106.251 -13.115 3.734 1.00 0.00 412 PHE A C 1
ATOM 1489 O O . PHE A 1 117 ? 106.759 -14.111 4.209 1.00 0.00 412 PHE A O 1
ATOM 1506 N N . PRO A 1 118 ? 106.119 -12.906 2.450 1.00 0.00 413 PRO A N 1
ATOM 1507 C CA . PRO A 1 118 ? 106.594 -13.905 1.464 1.00 0.00 413 PRO A CA 1
ATOM 1508 C C . PRO A 1 118 ? 108.121 -13.917 1.409 1.00 0.00 413 PRO A C 1
ATOM 1509 O O . PRO A 1 118 ? 108.754 -12.889 1.274 1.00 0.00 413 PRO A O 1
ATOM 1520 N N . THR A 1 119 ? 108.718 -15.061 1.559 1.00 0.00 414 THR A N 1
ATOM 1521 C CA . THR A 1 119 ? 110.207 -15.120 1.567 1.00 0.00 414 THR A CA 1
ATOM 1522 C C . THR A 1 119 ? 110.777 -14.763 0.200 1.00 0.00 414 THR A C 1
ATOM 1523 O O . THR A 1 119 ? 111.811 -14.143 0.099 1.00 0.00 414 THR A O 1
ATOM 1534 N N . ASP A 1 120 ? 110.107 -15.121 -0.856 1.00 0.00 415 ASP A N 1
ATOM 1535 C CA . ASP A 1 120 ? 110.627 -14.762 -2.197 1.00 0.00 415 ASP A CA 1
ATOM 1536 C C . ASP A 1 120 ? 110.677 -13.248 -2.315 1.00 0.00 415 ASP A C 1
ATOM 1537 O O . ASP A 1 120 ? 111.549 -12.687 -2.940 1.00 0.00 415 ASP A O 1
ATOM 1546 N N . VAL A 1 121 ? 109.755 -12.580 -1.690 1.00 0.00 416 VAL A N 1
ATOM 1547 C CA . VAL A 1 121 ? 109.756 -11.095 -1.745 1.00 0.00 416 VAL A CA 1
ATOM 1548 C C . VAL A 1 121 ? 110.700 -10.515 -0.703 1.00 0.00 416 VAL A C 1
ATOM 1549 O O . VAL A 1 121 ? 111.519 -9.678 -1.005 1.00 0.00 416 VAL A O 1
ATOM 1562 N N . ASP A 1 122 ? 110.705 -11.056 0.476 1.00 0.00 417 ASP A N 1
ATOM 1563 C CA . ASP A 1 122 ? 111.740 -10.630 1.458 1.00 0.00 417 ASP A CA 1
ATOM 1564 C C . ASP A 1 122 ? 113.133 -10.814 0.847 1.00 0.00 417 ASP A C 1
ATOM 1565 O O . ASP A 1 122 ? 113.972 -9.944 0.931 1.00 0.00 417 ASP A O 1
ATOM 1574 N N . GLN A 1 123 ? 113.342 -11.861 0.102 1.00 0.00 418 GLN A N 1
ATOM 1575 C CA . GLN A 1 123 ? 114.629 -11.968 -0.646 1.00 0.00 418 GLN A CA 1
ATOM 1576 C C . GLN A 1 123 ? 114.739 -10.843 -1.682 1.00 0.00 418 GLN A C 1
ATOM 1577 O O . GLN A 1 123 ? 115.725 -10.144 -1.734 1.00 0.00 418 GLN A O 1
ATOM 1591 N N . LYS A 1 124 ? 113.720 -10.618 -2.468 1.00 0.00 419 LYS A N 1
ATOM 1592 C CA . LYS A 1 124 ? 113.779 -9.487 -3.447 1.00 0.00 419 LYS A CA 1
ATOM 1593 C C . LYS A 1 124 ? 114.055 -8.169 -2.719 1.00 0.00 419 LYS A C 1
ATOM 1594 O O . LYS A 1 124 ? 114.851 -7.366 -3.156 1.00 0.00 419 LYS A O 1
ATOM 1613 N N . VAL A 1 125 ? 113.532 -8.018 -1.537 1.00 0.00 420 VAL A N 1
ATOM 1614 C CA . VAL A 1 125 ? 113.908 -6.844 -0.700 1.00 0.00 420 VAL A CA 1
ATOM 1615 C C . VAL A 1 125 ? 115.413 -6.870 -0.436 1.00 0.00 420 VAL A C 1
ATOM 1616 O O . VAL A 1 125 ? 116.083 -5.857 -0.453 1.00 0.00 420 VAL A O 1
ATOM 1629 N N . ASP A 1 126 ? 115.940 -8.025 -0.170 1.00 0.00 421 ASP A N 1
ATOM 1630 C CA . ASP A 1 126 ? 117.394 -8.123 0.129 1.00 0.00 421 ASP A CA 1
ATOM 1631 C C . ASP A 1 126 ? 118.191 -7.747 -1.116 1.00 0.00 421 ASP A C 1
ATOM 1632 O O . ASP A 1 126 ? 119.219 -7.106 -1.049 1.00 0.00 421 ASP A O 1
ATOM 1641 N N . GLN A 1 127 ? 117.693 -8.117 -2.253 1.00 0.00 422 GLN A N 1
ATOM 1642 C CA . GLN A 1 127 ? 118.373 -7.768 -3.529 1.00 0.00 422 GLN A CA 1
ATOM 1643 C C . GLN A 1 127 ? 118.292 -6.258 -3.786 1.00 0.00 422 GLN A C 1
ATOM 1644 O O . GLN A 1 127 ? 119.243 -5.639 -4.216 1.00 0.00 422 GLN A O 1
ATOM 1658 N N . VAL A 1 128 ? 117.200 -5.645 -3.433 1.00 0.00 423 VAL A N 1
ATOM 1659 C CA . VAL A 1 128 ? 117.111 -4.163 -3.561 1.00 0.00 423 VAL A CA 1
ATOM 1660 C C . VAL A 1 128 ? 118.157 -3.499 -2.664 1.00 0.00 423 VAL A C 1
ATOM 1661 O O . VAL A 1 128 ? 118.768 -2.515 -3.029 1.00 0.00 423 VAL A O 1
ATOM 1674 N N . ALA A 1 129 ? 118.390 -4.049 -1.505 1.00 0.00 424 ALA A N 1
ATOM 1675 C CA . ALA A 1 129 ? 119.424 -3.470 -0.600 1.00 0.00 424 ALA A CA 1
ATOM 1676 C C . ALA A 1 129 ? 120.827 -3.655 -1.194 1.00 0.00 424 ALA A C 1
ATOM 1677 O O . ALA A 1 129 ? 121.664 -2.779 -1.105 1.00 0.00 424 ALA A O 1
ATOM 1684 N N . ARG A 1 130 ? 121.125 -4.821 -1.701 1.00 0.00 425 ARG A N 1
ATOM 1685 C CA . ARG A 1 130 ? 122.513 -5.090 -2.180 1.00 0.00 425 ARG A CA 1
ATOM 1686 C C . ARG A 1 130 ? 122.819 -4.280 -3.449 1.00 0.00 425 ARG A C 1
ATOM 1687 O O . ARG A 1 130 ? 123.947 -3.902 -3.695 1.00 0.00 425 ARG A O 1
ATOM 1708 N N . GLN A 1 131 ? 121.814 -3.940 -4.206 1.00 0.00 426 GLN A N 1
ATOM 1709 C CA . GLN A 1 131 ? 122.037 -3.074 -5.395 1.00 0.00 426 GLN A CA 1
ATOM 1710 C C . GLN A 1 131 ? 122.047 -1.598 -4.968 1.00 0.00 426 GLN A C 1
ATOM 1711 O O . GLN A 1 131 ? 122.350 -0.716 -5.747 1.00 0.00 426 GLN A O 1
ATOM 1725 N N . GLY A 1 132 ? 121.776 -1.330 -3.724 1.00 0.00 427 GLY A N 1
ATOM 1726 C CA . GLY A 1 132 ? 121.832 0.077 -3.236 1.00 0.00 427 GLY A CA 1
ATOM 1727 C C . GLY A 1 132 ? 120.438 0.697 -3.308 1.00 0.00 427 GLY A C 1
ATOM 1728 O O . GLY A 1 132 ? 120.283 1.902 -3.299 1.00 0.00 427 GLY A O 1
ATOM 1732 N N . ALA A 1 133 ? 119.420 -0.117 -3.339 1.00 0.00 428 ALA A N 1
ATOM 1733 C CA . ALA A 1 133 ? 118.033 0.428 -3.365 1.00 0.00 428 ALA A CA 1
ATOM 1734 C C . ALA A 1 133 ? 117.369 0.205 -2.003 1.00 0.00 428 ALA A C 1
ATOM 1735 O O . ALA A 1 133 ? 117.865 -0.537 -1.179 1.00 0.00 428 ALA A O 1
ATOM 1742 N N . THR A 1 134 ? 116.297 0.894 -1.728 1.00 0.00 429 THR A N 1
ATOM 1743 C CA . THR A 1 134 ? 115.667 0.769 -0.378 1.00 0.00 429 THR A CA 1
ATOM 1744 C C . THR A 1 134 ? 114.329 0.047 -0.497 1.00 0.00 429 THR A C 1
ATOM 1745 O O . THR A 1 134 ? 113.361 0.609 -0.963 1.00 0.00 429 THR A O 1
ATOM 1756 N N . PRO A 1 135 ? 114.315 -1.174 -0.052 1.00 0.00 430 PRO A N 1
ATOM 1757 C CA . PRO A 1 135 ? 113.072 -1.972 -0.084 1.00 0.00 430 PRO A CA 1
ATOM 1758 C C . PRO A 1 135 ? 112.115 -1.521 1.020 1.00 0.00 430 PRO A C 1
ATOM 1759 O O . PRO A 1 135 ? 112.207 -1.971 2.145 1.00 0.00 430 PRO A O 1
ATOM 1770 N N . LEU A 1 136 ? 111.057 -0.860 0.650 1.00 0.00 431 LEU A N 1
ATOM 1771 C CA . LEU A 1 136 ? 109.950 -0.659 1.620 1.00 0.00 431 LEU A CA 1
ATOM 1772 C C . LEU A 1 136 ? 108.952 -1.797 1.456 1.00 0.00 431 LEU A C 1
ATOM 1773 O O . LEU A 1 136 ? 108.523 -2.094 0.368 1.00 0.00 431 LEU A O 1
ATOM 1789 N N . VAL A 1 137 ? 108.516 -2.385 2.520 1.00 0.00 432 VAL A N 1
ATOM 1790 C CA . VAL A 1 137 ? 107.475 -3.436 2.388 1.00 0.00 432 VAL A CA 1
ATOM 1791 C C . VAL A 1 137 ? 106.111 -2.838 2.700 1.00 0.00 432 VAL A C 1
ATOM 1792 O O . VAL A 1 137 ? 105.930 -2.173 3.699 1.00 0.00 432 VAL A O 1
ATOM 1805 N N . VAL A 1 138 ? 105.135 -3.125 1.894 1.00 0.00 433 VAL A N 1
ATOM 1806 C CA . VAL A 1 138 ? 103.771 -2.642 2.199 1.00 0.00 433 VAL A CA 1
ATOM 1807 C C . VAL A 1 138 ? 102.872 -3.838 2.467 1.00 0.00 433 VAL A C 1
ATOM 1808 O O . VAL A 1 138 ? 102.969 -4.859 1.819 1.00 0.00 433 VAL A O 1
ATOM 1821 N N . VAL A 1 139 ? 102.045 -3.744 3.457 1.00 0.00 434 VAL A N 1
ATOM 1822 C CA . VAL A 1 139 ? 101.190 -4.897 3.816 1.00 0.00 434 VAL A CA 1
ATOM 1823 C C . VAL A 1 139 ? 99.729 -4.491 3.748 1.00 0.00 434 VAL A C 1
ATOM 1824 O O . VAL A 1 139 ? 99.382 -3.346 3.958 1.00 0.00 434 VAL A O 1
ATOM 1837 N N . GLU A 1 140 ? 98.8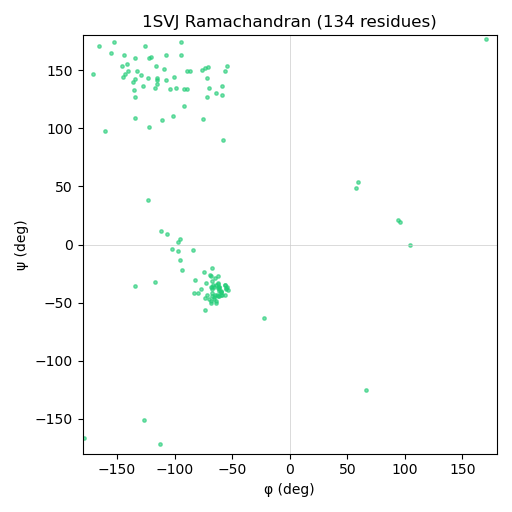71 -5.452 3.641 1.00 0.00 435 GLU A N 1
ATOM 1838 C CA . GLU A 1 140 ? 97.427 -5.182 3.766 1.00 0.00 435 GLU A CA 1
ATOM 1839 C C . GLU A 1 140 ? 96.815 -6.271 4.659 1.00 0.00 435 GLU A C 1
ATOM 1840 O O . GLU A 1 140 ? 97.234 -7.412 4.628 1.00 0.00 435 GLU A O 1
ATOM 1852 N N . GLY A 1 141 ? 96.013 -5.886 5.608 1.00 0.00 436 GLY A N 1
ATOM 1853 C CA . GLY A 1 141 ? 95.602 -6.859 6.658 1.00 0.00 436 GLY A CA 1
ATOM 1854 C C . GLY A 1 141 ? 96.830 -7.250 7.486 1.00 0.00 436 GLY A C 1
ATOM 1855 O O . GLY A 1 141 ? 97.502 -6.409 8.048 1.00 0.00 436 GLY A O 1
ATOM 1859 N N . SER A 1 142 ? 97.117 -8.521 7.588 1.00 0.00 437 SER A N 1
ATOM 1860 C CA . SER A 1 142 ? 98.287 -8.959 8.406 1.00 0.00 437 SER A CA 1
ATOM 1861 C C . SER A 1 142 ? 99.398 -9.528 7.519 1.00 0.00 437 SER A C 1
ATOM 1862 O O . SER A 1 142 ? 100.304 -10.176 7.996 1.00 0.00 437 SER A O 1
ATOM 1870 N N . ARG A 1 143 ? 99.317 -9.351 6.232 1.00 0.00 438 ARG A N 1
ATOM 1871 C CA . ARG A 1 143 ? 100.349 -9.961 5.349 1.00 0.00 438 ARG A CA 1
ATOM 1872 C C . ARG A 1 143 ? 100.978 -8.893 4.463 1.00 0.00 438 ARG A C 1
ATOM 1873 O O . ARG A 1 143 ? 100.504 -7.780 4.385 1.00 0.00 438 ARG A O 1
ATOM 1894 N N . VAL A 1 144 ? 102.018 -9.235 3.765 1.00 0.00 439 VAL A N 1
ATOM 1895 C CA . VAL A 1 144 ? 102.650 -8.245 2.854 1.00 0.00 439 VAL A CA 1
ATOM 1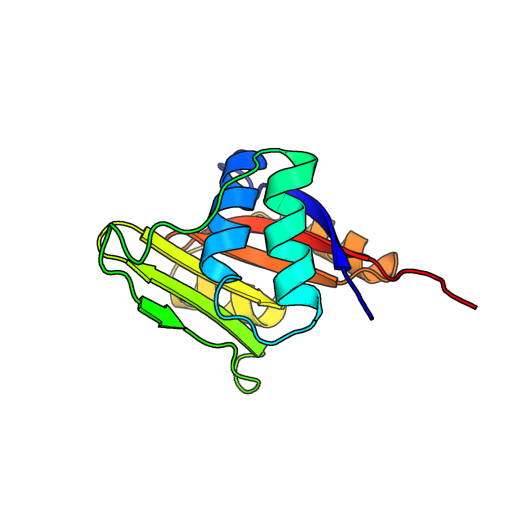896 C C . VAL A 1 144 ? 102.005 -8.324 1.475 1.00 0.00 439 VAL A C 1
ATOM 1897 O O . VAL A 1 144 ? 101.865 -9.386 0.903 1.00 0.00 439 VAL A O 1
ATOM 1910 N N . LEU A 1 145 ? 101.684 -7.204 0.906 1.00 0.00 440 LEU A N 1
ATOM 1911 C CA . LEU A 1 145 ? 101.136 -7.218 -0.478 1.00 0.00 440 LEU A CA 1
ATOM 1912 C C . LEU A 1 145 ? 102.271 -7.026 -1.480 1.00 0.00 440 LEU A C 1
ATOM 1913 O O . LEU A 1 145 ? 102.232 -7.549 -2.575 1.00 0.00 440 LEU A O 1
ATOM 1929 N N . GLY A 1 146 ? 103.368 -6.462 -1.042 1.00 0.00 441 GLY A N 1
ATOM 1930 C CA . GLY A 1 146 ? 104.586 -6.471 -1.916 1.00 0.00 441 GLY A CA 1
ATOM 1931 C C . GLY A 1 146 ? 105.681 -5.559 -1.342 1.00 0.00 441 GLY A C 1
ATOM 1932 O O . GLY A 1 146 ? 105.448 -4.804 -0.425 1.00 0.00 441 GLY A O 1
ATOM 1936 N N . VAL A 1 147 ? 106.833 -5.523 -1.974 1.00 0.00 442 VAL A N 1
ATOM 1937 C CA . VAL A 1 147 ? 107.886 -4.538 -1.567 1.00 0.00 442 VAL A CA 1
ATOM 1938 C C . VAL A 1 147 ? 108.004 -3.442 -2.622 1.00 0.00 442 VAL A C 1
ATOM 1939 O O . VAL A 1 147 ? 108.076 -3.713 -3.804 1.00 0.00 442 VAL A O 1
ATOM 1952 N N . ILE A 1 148 ? 108.207 -2.237 -2.191 1.00 0.00 443 ILE A N 1
ATOM 1953 C CA . ILE A 1 148 ? 108.531 -1.147 -3.142 1.00 0.00 443 ILE A CA 1
ATOM 1954 C C . ILE A 1 148 ? 110.033 -0.883 -3.098 1.00 0.00 443 ILE A C 1
ATOM 1955 O O . ILE A 1 148 ? 110.556 -0.414 -2.112 1.00 0.00 443 ILE A O 1
ATOM 1971 N N . ALA A 1 149 ? 110.740 -1.212 -4.139 1.00 0.00 444 ALA A N 1
ATOM 1972 C CA . ALA A 1 149 ? 112.212 -1.008 -4.116 1.00 0.00 444 ALA A CA 1
ATOM 1973 C C . ALA A 1 149 ? 112.550 0.367 -4.680 1.00 0.00 444 ALA A C 1
ATOM 1974 O O . ALA A 1 149 ? 112.208 0.697 -5.798 1.00 0.00 444 ALA A O 1
ATOM 1981 N N . LEU A 1 150 ? 113.154 1.196 -3.884 1.00 0.00 445 LEU A N 1
ATOM 1982 C CA . LEU A 1 150 ? 113.448 2.582 -4.327 1.00 0.00 445 LEU A CA 1
ATOM 1983 C C . LEU A 1 150 ? 114.917 2.656 -4.748 1.00 0.00 445 LEU A C 1
ATOM 1984 O O . LEU A 1 150 ? 115.756 1.989 -4.185 1.00 0.00 445 LEU A O 1
ATOM 2000 N N . LYS A 1 151 ? 115.237 3.414 -5.754 1.00 0.00 446 LYS A N 1
ATOM 2001 C CA . LYS A 1 151 ? 116.655 3.451 -6.210 1.00 0.00 446 LYS A CA 1
ATOM 2002 C C . LYS A 1 151 ? 117.225 4.864 -6.129 1.00 0.00 446 LYS A C 1
ATOM 2003 O O . LYS A 1 151 ? 116.504 5.841 -6.069 1.00 0.00 446 LYS A O 1
ATOM 2022 N N . ASP A 1 152 ? 118.523 4.968 -6.135 1.00 0.00 447 ASP A N 1
ATOM 2023 C CA . ASP A 1 152 ? 119.174 6.308 -6.069 1.00 0.00 447 ASP A CA 1
ATOM 2024 C C . ASP A 1 152 ? 119.316 6.898 -7.475 1.00 0.00 447 ASP A C 1
ATOM 2025 O O . ASP A 1 152 ? 119.464 6.183 -8.446 1.00 0.00 447 ASP A O 1
ATOM 2034 N N . ILE A 1 153 ? 119.263 8.196 -7.591 1.00 0.00 448 ILE A N 1
ATOM 2035 C CA . ILE A 1 153 ? 119.385 8.830 -8.934 1.00 0.00 448 ILE A CA 1
ATOM 2036 C C . ILE A 1 153 ? 120.653 9.687 -8.999 1.00 0.00 448 ILE A C 1
ATOM 2037 O O . ILE A 1 153 ? 121.171 10.124 -7.990 1.00 0.00 448 ILE A O 1
ATOM 2053 N N . VAL A 1 154 ? 121.190 9.879 -10.172 1.00 0.00 449 VAL A N 1
ATOM 2054 C CA . VAL A 1 154 ? 122.463 10.646 -10.293 1.00 0.00 449 VAL A CA 1
ATOM 2055 C C . VAL A 1 154 ? 122.188 12.053 -10.828 1.00 0.00 449 VAL A C 1
ATOM 2056 O O . VAL A 1 154 ? 121.518 12.228 -11.827 1.00 0.00 449 VAL A O 1
ATOM 2069 N N . LYS A 1 155 ? 122.774 13.051 -10.224 1.00 0.00 450 LYS A N 1
ATOM 2070 C CA . LYS A 1 155 ? 122.627 14.436 -10.758 1.00 0.00 450 LYS A CA 1
ATOM 2071 C C . LYS A 1 155 ? 123.935 15.211 -10.578 1.00 0.00 450 LYS A C 1
ATOM 2072 O O . LYS A 1 155 ? 124.659 15.012 -9.623 1.00 0.00 450 LYS A O 1
ATOM 2091 N N . GLY A 1 156 ? 124.244 16.091 -11.490 1.00 0.00 451 GLY A N 1
ATOM 2092 C CA . GLY A 1 156 ? 125.505 16.876 -11.371 1.00 0.00 451 GLY A CA 1
ATOM 2093 C C . GLY A 1 156 ? 125.194 18.263 -10.807 1.00 0.00 451 GLY A C 1
ATOM 2094 O O . GLY A 1 156 ? 125.709 18.579 -9.747 1.00 0.00 451 GLY A O 1
#

Secondary structure (DSSP, 8-state):
-EEEEEEEEPTTS-HHHHHHHHHHTTSS--SHHHHHHHHHHIIIII-----HHHHT-EEEEEETTTTEEEEEETTEEEEEEEHHHHHHHHHHHT----HHHHHHHHHHHHTT-EEEEEEETTEEEEEEEEEE----